Protein AF-A0ABC8K1I2-F1 (afdb_monomer)

InterPro domains:
  IPR025287 Wall-associated receptor kinase, galacturonan-binding domain [PF13947] (29-84)

pLDDT: mean 82.52, std 16.43, range [39.47, 97.69]

Structure (mmCIF, N/CA/C/O backbone):
data_AF-A0ABC8K1I2-F1
#
_entry.id   AF-A0ABC8K1I2-F1
#
loop_
_atom_site.group_PDB
_atom_site.id
_atom_site.type_symbol
_atom_site.label_atom_id
_atom_site.label_alt_id
_atom_site.label_comp_id
_atom_site.label_asym_id
_atom_site.label_entity_id
_atom_site.label_seq_id
_atom_site.pdbx_PDB_ins_code
_atom_site.Cartn_x
_atom_site.Cartn_y
_atom_site.Cartn_z
_atom_site.occupancy
_atom_site.B_iso_or_equiv
_atom_site.auth_seq_id
_atom_site.auth_comp_id
_atom_site.auth_asym_id
_atom_site.auth_atom_id
_atom_site.pdbx_PDB_model_num
ATOM 1 N N . MET A 1 1 ? -16.506 -34.664 66.131 1.00 39.66 1 MET A N 1
ATOM 2 C CA . MET A 1 1 ? -16.886 -34.895 64.715 1.00 39.66 1 MET A CA 1
ATOM 3 C C . MET A 1 1 ? -18.295 -34.338 64.545 1.00 39.66 1 MET A C 1
ATOM 5 O O . MET A 1 1 ? -19.111 -34.656 65.388 1.00 39.66 1 MET A O 1
ATOM 9 N N . MET A 1 2 ? -18.662 -33.454 63.616 1.00 39.47 2 MET A N 1
ATOM 10 C CA . MET A 1 2 ? -18.068 -32.998 62.356 1.00 39.47 2 MET A CA 1
ATOM 11 C C . MET A 1 2 ? -18.662 -31.598 62.058 1.00 39.47 2 MET A C 1
ATOM 13 O O . MET A 1 2 ? -19.880 -31.456 62.018 1.00 39.47 2 MET A O 1
ATOM 17 N N . LYS A 1 3 ? -17.830 -30.551 61.917 1.00 43.28 3 LYS A N 1
ATOM 18 C CA . LYS A 1 3 ? -18.263 -29.216 61.458 1.00 43.28 3 LYS A CA 1
ATOM 19 C C . LYS A 1 3 ? -18.390 -29.275 59.937 1.00 43.28 3 LYS A C 1
ATOM 21 O O . LYS A 1 3 ? -17.376 -29.348 59.253 1.00 43.28 3 LYS A O 1
ATOM 26 N N . VAL A 1 4 ? -19.611 -29.262 59.415 1.00 49.81 4 VAL A N 1
ATOM 27 C CA . VAL A 1 4 ? -19.850 -29.172 57.970 1.00 49.81 4 VAL A CA 1
ATOM 28 C C . VAL A 1 4 ? -19.833 -27.691 57.593 1.00 49.81 4 VAL A C 1
ATOM 30 O O . VAL A 1 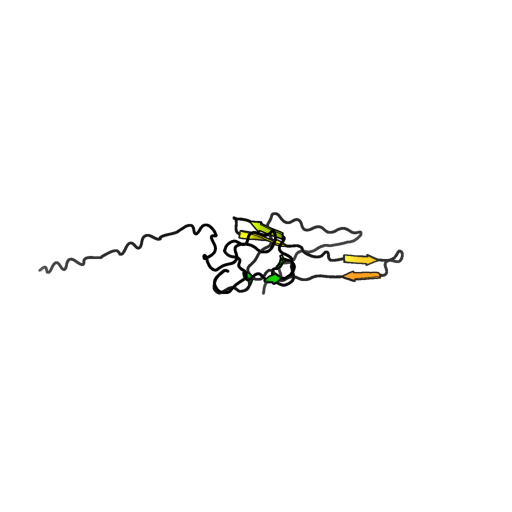4 ? -20.848 -27.004 57.655 1.00 49.81 4 VAL A O 1
ATOM 33 N N . GLN A 1 5 ? -18.649 -27.168 57.273 1.00 51.31 5 GLN A N 1
ATOM 34 C CA . GLN A 1 5 ? -18.526 -25.894 56.566 1.00 51.31 5 GLN A CA 1
ATOM 35 C C . GLN A 1 5 ? -18.926 -26.1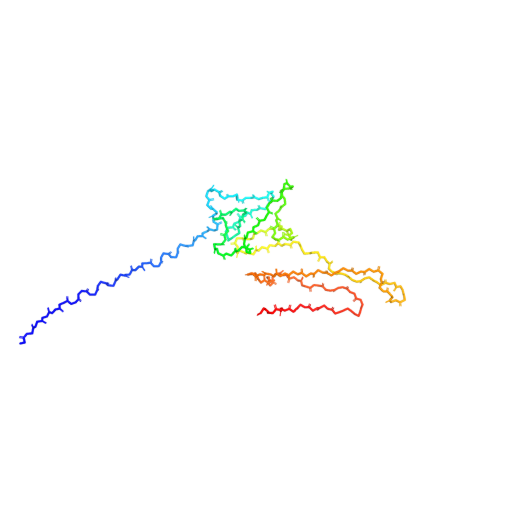36 55.110 1.00 51.31 5 GLN A C 1
ATOM 37 O O . GLN A 1 5 ? -18.158 -26.690 54.328 1.00 51.31 5 GLN A O 1
ATOM 42 N N . VAL A 1 6 ? -20.151 -25.749 54.7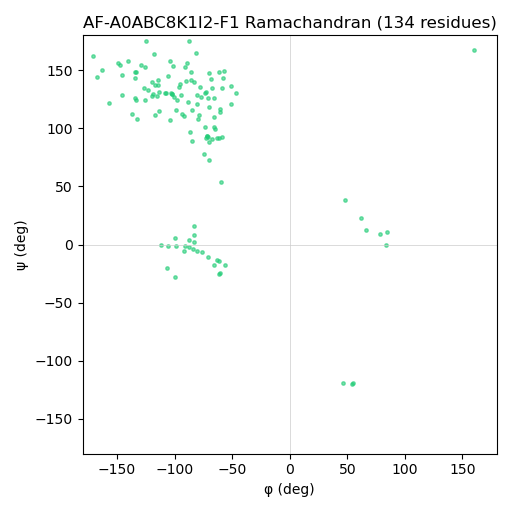58 1.00 53.12 6 VAL A N 1
ATOM 43 C CA . VAL A 1 6 ? -20.614 -25.723 53.369 1.00 53.12 6 VAL A CA 1
ATOM 44 C C . VAL A 1 6 ? -19.907 -24.556 52.679 1.00 53.12 6 VAL A C 1
ATOM 46 O O . VAL A 1 6 ? -20.327 -23.406 52.784 1.00 53.12 6 VAL A O 1
ATOM 49 N N . LEU A 1 7 ? -18.776 -24.844 52.033 1.00 46.72 7 LEU A N 1
ATOM 50 C CA . LEU A 1 7 ? -18.105 -23.908 51.136 1.00 46.72 7 LEU A CA 1
ATOM 51 C C . LEU A 1 7 ? -19.024 -23.681 49.924 1.00 46.72 7 LEU A C 1
ATOM 53 O O . LEU A 1 7 ? -19.108 -24.521 49.030 1.00 46.72 7 LEU A O 1
ATOM 57 N N . PHE A 1 8 ? -19.739 -22.556 49.896 1.00 50.88 8 PHE A N 1
ATOM 58 C CA . PHE A 1 8 ? -20.447 -22.098 48.702 1.00 50.88 8 PHE A CA 1
ATOM 59 C C . PHE A 1 8 ? -19.416 -21.606 47.678 1.00 50.88 8 PHE A C 1
ATOM 61 O O . PHE A 1 8 ? -18.989 -20.454 47.704 1.00 50.88 8 PHE A O 1
ATOM 68 N N . LEU A 1 9 ? -18.990 -22.493 46.777 1.00 50.31 9 LEU A N 1
ATOM 69 C CA . LEU A 1 9 ? -18.263 -22.110 45.569 1.00 50.31 9 LEU A CA 1
ATOM 70 C C . LEU A 1 9 ? -19.248 -21.414 44.622 1.00 50.31 9 LEU A C 1
ATOM 72 O O . LEU A 1 9 ? -19.947 -22.061 43.845 1.00 50.31 9 LEU A O 1
ATOM 76 N N . VAL A 1 10 ? -19.327 -20.086 44.700 1.00 54.22 10 VAL A N 1
ATOM 77 C CA . VAL A 1 10 ? -19.996 -19.278 43.676 1.00 54.22 10 VAL A CA 1
ATOM 78 C C . VAL A 1 10 ? -19.087 -19.281 42.451 1.00 54.22 10 VAL A C 1
ATOM 80 O O . VAL A 1 10 ? -18.165 -18.476 42.338 1.00 54.22 10 VAL A O 1
ATOM 83 N N . ALA A 1 11 ? -19.306 -20.234 41.547 1.00 55.47 11 ALA A N 1
ATOM 84 C CA . ALA A 1 11 ? -18.733 -20.181 40.213 1.00 55.47 11 ALA A CA 1
ATOM 85 C C . ALA A 1 11 ? -19.351 -18.972 39.500 1.00 55.47 11 ALA A C 1
ATOM 87 O O . ALA A 1 11 ? -20.493 -19.023 39.042 1.00 55.47 11 ALA A O 1
ATOM 88 N N . ILE A 1 12 ? -18.617 -17.858 39.463 1.00 59.25 12 ILE A N 1
ATOM 89 C CA . ILE A 1 12 ? -18.983 -16.694 38.661 1.00 59.25 12 ILE A CA 1
ATOM 90 C C . ILE A 1 12 ? -18.784 -17.105 37.202 1.00 59.25 12 ILE A C 1
ATOM 92 O O . ILE A 1 12 ? -17.705 -16.966 36.631 1.00 59.25 12 ILE A O 1
ATOM 96 N N . LEU A 1 13 ? -19.829 -17.688 36.619 1.00 51.88 13 LEU A N 1
ATOM 97 C CA . LEU A 1 13 ? -19.952 -17.842 35.181 1.00 51.88 13 LEU A CA 1
ATOM 98 C C . LEU A 1 13 ? -20.131 -16.432 34.626 1.00 51.88 13 LEU A C 1
ATOM 100 O O . LEU A 1 13 ? -21.246 -15.924 34.563 1.00 51.88 13 LEU A O 1
ATOM 104 N N . PHE A 1 14 ? -19.029 -15.771 34.282 1.00 59.59 14 PHE A N 1
ATOM 105 C CA . PHE A 1 14 ? -19.094 -14.658 33.349 1.00 59.59 14 PHE A CA 1
ATOM 106 C C . PHE A 1 14 ? -19.517 -15.274 32.012 1.00 59.59 14 PHE A C 1
ATOM 108 O O . PHE A 1 14 ? -18.739 -16.050 31.451 1.00 59.59 14 PHE A O 1
ATOM 115 N N . PRO A 1 15 ? -20.741 -15.032 31.505 1.00 50.31 15 PRO A N 1
ATOM 116 C CA . PRO A 1 15 ? -21.016 -15.368 30.125 1.00 50.31 15 PRO A CA 1
ATOM 117 C C . PRO A 1 15 ? -20.032 -14.546 29.300 1.00 50.31 15 PRO A C 1
ATOM 119 O O . PRO A 1 15 ? -20.031 -13.317 29.367 1.00 50.31 15 PRO A O 1
ATOM 122 N N . ASP A 1 16 ? -19.156 -15.240 28.583 1.00 59.56 16 ASP A N 1
ATOM 123 C CA . ASP A 1 16 ? -18.279 -14.654 27.584 1.00 59.56 16 ASP A CA 1
ATOM 124 C C . ASP A 1 16 ? -19.203 -13.984 26.559 1.00 59.56 16 ASP A C 1
ATOM 126 O O . ASP A 1 16 ? -19.750 -14.631 25.662 1.00 59.56 16 ASP A O 1
ATOM 130 N N . LEU A 1 17 ? -19.490 -12.692 26.745 1.00 52.81 17 LEU A N 1
ATOM 131 C CA . LEU A 1 17 ? -20.289 -11.926 25.806 1.00 52.81 17 LEU A CA 1
ATOM 132 C C . LEU A 1 17 ? -19.391 -11.661 24.603 1.00 52.81 17 LEU A C 1
ATOM 134 O O . LEU A 1 17 ? -18.846 -10.572 24.434 1.00 52.81 17 LEU A O 1
ATOM 138 N N . LYS A 1 18 ? -19.236 -12.676 23.751 1.00 48.59 18 LYS A N 1
ATOM 139 C CA . LYS A 1 18 ? -18.699 -12.525 22.404 1.00 48.59 18 LYS A CA 1
ATOM 140 C C . LYS A 1 18 ? -19.741 -11.778 21.582 1.00 48.59 18 LYS A C 1
ATOM 142 O O . LYS A 1 18 ? -20.446 -12.356 20.760 1.00 48.59 18 LYS A O 1
ATOM 147 N N . GLN A 1 19 ? -19.889 -10.482 21.847 1.00 48.72 19 GLN A N 1
ATOM 148 C CA . GLN A 1 19 ? -20.540 -9.599 20.900 1.00 48.72 19 GLN A CA 1
ATOM 149 C C . GLN A 1 19 ? -19.706 -9.655 19.622 1.00 48.72 19 GLN A C 1
ATOM 151 O O . GLN A 1 19 ? -18.555 -9.223 19.597 1.00 48.72 19 GLN A O 1
ATOM 156 N N . LEU A 1 20 ? -20.296 -10.200 18.558 1.00 46.72 20 LEU A N 1
ATOM 157 C CA . LEU A 1 20 ? -19.887 -9.870 17.203 1.00 46.72 20 LEU A CA 1
ATOM 158 C C . LEU A 1 20 ? -20.146 -8.375 17.048 1.00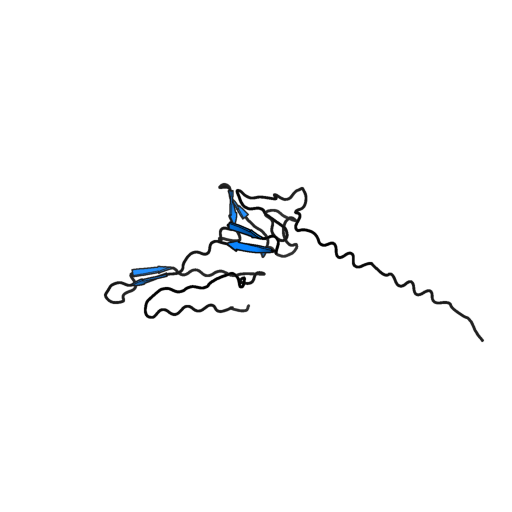 46.72 20 LEU A C 1
ATOM 160 O O . LEU A 1 20 ? -21.257 -7.955 16.722 1.00 46.72 20 LEU A O 1
ATOM 164 N N . VAL A 1 21 ? -19.130 -7.566 17.341 1.00 56.22 21 VAL A N 1
ATOM 165 C CA . VAL A 1 21 ? -19.101 -6.177 16.908 1.00 56.22 21 VAL A CA 1
ATOM 166 C C . VAL A 1 21 ? -19.067 -6.256 15.386 1.00 56.22 21 VAL A C 1
ATOM 168 O O . VAL A 1 21 ? -18.006 -6.399 14.785 1.00 56.22 21 VAL A O 1
ATOM 171 N N . LYS A 1 22 ? -20.246 -6.228 14.745 1.00 53.50 22 LYS A N 1
ATOM 172 C CA . LYS A 1 22 ? -20.341 -5.783 13.349 1.00 53.50 22 LYS A CA 1
ATOM 173 C C . LYS A 1 22 ? -19.521 -4.504 13.284 1.00 53.50 22 LYS A C 1
ATOM 175 O O . LYS A 1 22 ? -19.711 -3.696 14.189 1.00 53.50 22 LYS A O 1
ATOM 180 N N . GLY A 1 23 ? -18.612 -4.375 12.311 1.00 56.88 23 GLY A N 1
ATOM 181 C CA . GLY A 1 23 ? -17.577 -3.332 12.189 1.00 56.88 23 GLY A CA 1
ATOM 182 C C . GLY A 1 23 ? -18.108 -1.896 12.109 1.00 56.88 23 GLY A C 1
ATOM 183 O O . GLY A 1 23 ? -17.818 -1.149 11.183 1.00 56.88 23 GLY A O 1
ATOM 184 N N . GLN A 1 24 ? -18.921 -1.511 13.081 1.00 59.19 24 GLN A N 1
ATOM 185 C CA . GLN A 1 24 ? -19.656 -0.282 13.175 1.00 59.19 24 GLN A CA 1
ATOM 186 C C . GLN A 1 24 ? -18.796 0.674 13.973 1.00 59.19 24 GLN A C 1
ATOM 188 O O . GLN A 1 24 ? -18.527 0.486 15.160 1.00 59.19 24 GLN A O 1
ATOM 193 N N . LEU A 1 25 ? -18.331 1.691 13.268 1.00 63.03 25 LEU A N 1
ATOM 194 C CA . LEU A 1 25 ? -17.559 2.758 13.858 1.00 63.03 25 LEU A CA 1
ATOM 195 C C . LEU A 1 25 ? -18.390 3.487 14.923 1.00 63.03 25 LEU A C 1
ATOM 197 O O . LEU A 1 25 ? -19.616 3.593 14.824 1.00 63.03 25 LEU A O 1
ATOM 201 N N . TRP A 1 26 ? -17.717 4.005 15.952 1.00 68.69 26 TRP A N 1
ATOM 202 C CA . TRP A 1 26 ? -18.369 4.851 16.950 1.00 68.69 26 TRP A CA 1
ATOM 203 C C . TRP A 1 26 ? -19.036 6.063 16.275 1.00 68.69 26 TRP A C 1
ATOM 205 O O . TRP A 1 26 ? -18.495 6.573 15.297 1.00 68.69 26 TRP A O 1
ATOM 215 N N . PRO A 1 27 ? -20.149 6.608 16.808 1.00 70.75 27 PRO A N 1
ATOM 216 C CA . PRO A 1 27 ? -20.893 7.708 16.172 1.00 70.75 27 PRO A CA 1
ATOM 217 C C . PRO A 1 27 ? -20.075 8.975 15.866 1.00 70.75 27 PRO A C 1
ATOM 219 O O . PRO A 1 27 ? -20.516 9.822 15.097 1.00 70.75 27 PRO A O 1
ATOM 222 N N . LYS A 1 28 ? -18.900 9.130 16.492 1.00 80.44 28 LYS A N 1
ATOM 223 C CA . LYS A 1 28 ? -17.969 10.252 16.290 1.00 80.44 28 LYS A CA 1
ATOM 224 C C . LYS A 1 28 ? -16.907 9.997 15.213 1.00 80.44 28 LYS A C 1
ATOM 226 O O . LYS A 1 28 ? -16.116 10.889 14.926 1.00 80.44 28 LYS A O 1
ATOM 231 N N . CYS A 1 29 ? -16.854 8.795 14.659 1.00 89.06 29 CYS A N 1
ATOM 232 C CA . CYS A 1 29 ? -15.897 8.400 13.640 1.00 89.06 29 CYS A CA 1
ATOM 233 C C . CYS A 1 29 ? -16.455 8.693 12.252 1.00 89.06 29 CYS A C 1
ATOM 235 O O . CYS A 1 29 ? -17.634 8.450 11.999 1.00 89.06 29 CYS A O 1
ATOM 237 N N . SER A 1 30 ? -15.607 9.170 11.339 1.00 89.44 30 SER A N 1
ATOM 238 C CA . SER A 1 30 ? -16.024 9.341 9.947 1.00 89.44 30 SER A CA 1
ATOM 239 C C . SER A 1 30 ? -16.209 7.968 9.294 1.00 89.44 30 SER A C 1
ATOM 241 O O . SER A 1 30 ? -15.232 7.225 9.191 1.00 89.44 30 SER A O 1
ATOM 243 N N . PRO A 1 31 ? -17.419 7.615 8.824 1.00 91.50 31 PRO A N 1
ATOM 244 C CA . PRO A 1 31 ? -17.666 6.313 8.213 1.00 91.50 31 PRO A CA 1
ATOM 245 C C . PRO A 1 31 ? -17.211 6.242 6.753 1.00 91.50 31 PRO A C 1
ATOM 247 O O . PRO A 1 31 ? -17.315 5.191 6.124 1.00 91.50 31 PRO A O 1
ATOM 250 N N . ARG A 1 32 ? -16.764 7.363 6.174 1.00 93.62 32 ARG A N 1
ATOM 251 C CA . ARG A 1 32 ? -16.378 7.469 4.765 1.00 93.62 32 ARG A CA 1
ATOM 252 C C . ARG A 1 32 ? -15.252 8.474 4.550 1.00 93.62 32 ARG A C 1
ATOM 254 O O . ARG A 1 32 ? -15.118 9.442 5.298 1.00 93.62 32 ARG A O 1
ATOM 261 N N . CYS A 1 33 ? -14.503 8.261 3.474 1.00 96.19 33 CYS A N 1
ATOM 262 C CA . CYS A 1 33 ? -13.613 9.237 2.851 1.00 96.19 33 CYS A CA 1
ATOM 263 C C . CYS A 1 33 ? -13.806 9.145 1.334 1.00 96.19 33 CYS A C 1
ATOM 265 O O . CYS A 1 33 ? -13.518 8.107 0.735 1.00 96.19 33 CYS A O 1
ATOM 267 N N . GLY A 1 34 ? -14.374 10.192 0.729 1.00 95.19 34 GLY A N 1
ATOM 268 C CA . GLY A 1 34 ? -14.797 10.151 -0.671 1.00 95.19 34 GLY A CA 1
ATOM 269 C C . GLY A 1 34 ? -15.739 8.979 -0.953 1.00 95.19 34 GLY A C 1
ATOM 270 O O . GLY A 1 34 ? -16.805 8.867 -0.346 1.00 95.19 34 GLY A O 1
ATOM 271 N N . ASN A 1 35 ? -15.318 8.094 -1.858 1.00 95.00 35 ASN A N 1
ATOM 272 C CA . ASN A 1 35 ? -16.091 6.922 -2.279 1.00 95.00 35 ASN A CA 1
ATOM 273 C C . ASN A 1 35 ? -15.809 5.657 -1.450 1.00 95.00 35 ASN A C 1
ATOM 275 O O . ASN A 1 35 ? -16.418 4.619 -1.705 1.00 95.00 35 ASN A O 1
ATOM 279 N N . VAL A 1 36 ? -14.901 5.718 -0.472 1.00 96.25 36 VAL A N 1
ATOM 280 C CA . VAL A 1 36 ? -14.505 4.554 0.327 1.00 96.25 36 VAL A CA 1
ATOM 281 C C . VAL A 1 36 ? -15.264 4.546 1.652 1.00 96.25 36 VAL A C 1
ATOM 283 O O . VAL A 1 36 ? -15.203 5.510 2.419 1.00 96.25 36 VAL A O 1
ATOM 286 N N . ASN A 1 37 ? -15.970 3.444 1.925 1.00 94.88 37 ASN A N 1
ATOM 287 C CA . ASN A 1 37 ? -16.504 3.144 3.254 1.00 94.88 37 ASN A CA 1
ATOM 288 C C . ASN A 1 37 ? -15.356 2.743 4.178 1.00 94.88 37 ASN A C 1
ATOM 290 O O . ASN A 1 37 ? -14.543 1.894 3.820 1.00 94.88 37 ASN A O 1
ATOM 294 N N . ILE A 1 38 ? -15.316 3.345 5.360 1.00 94.62 38 ILE A N 1
ATOM 295 C CA . ILE A 1 38 ? -14.363 3.025 6.414 1.00 94.62 38 ILE A CA 1
ATOM 296 C C . ILE A 1 38 ? -15.105 2.187 7.446 1.00 94.62 38 ILE A C 1
ATOM 298 O O . ILE A 1 38 ? -16.195 2.554 7.882 1.00 94.62 38 ILE A O 1
ATOM 302 N N . GLU A 1 39 ? -14.516 1.062 7.827 1.00 91.56 39 GLU A N 1
ATOM 303 C CA . GLU A 1 39 ? -15.080 0.129 8.797 1.00 91.56 39 GLU A CA 1
ATOM 304 C C . GLU A 1 39 ? -14.001 -0.281 9.794 1.00 91.56 39 GLU A C 1
ATOM 306 O O . GLU A 1 39 ? -12.819 -0.371 9.446 1.00 91.56 39 GLU A O 1
ATOM 311 N N . TYR A 1 40 ? -14.411 -0.554 11.035 1.00 89.62 40 TYR A N 1
ATOM 312 C CA . TYR A 1 40 ? -13.506 -1.096 12.045 1.00 89.62 40 TYR A CA 1
ATOM 313 C C . TYR A 1 40 ? -12.921 -2.428 11.536 1.00 89.62 40 TYR A C 1
ATOM 315 O O . TYR A 1 40 ? -13.687 -3.252 11.033 1.00 89.62 40 TYR A O 1
ATOM 323 N N . PRO A 1 41 ? -11.607 -2.686 11.661 1.00 92.62 41 PRO A N 1
ATOM 324 C CA . PRO A 1 41 ? -10.642 -2.042 12.561 1.00 92.62 41 PRO A CA 1
ATOM 325 C C . PRO A 1 41 ? -9.954 -0.774 12.038 1.00 92.62 41 PRO A C 1
ATOM 327 O O . PRO A 1 41 ? -9.098 -0.239 12.736 1.00 92.62 41 PRO A O 1
ATOM 330 N N . PHE A 1 42 ? -10.301 -0.274 10.854 1.00 94.88 42 PHE A N 1
ATOM 331 C CA . PHE A 1 42 ? -9.676 0.910 10.264 1.00 94.88 42 PHE A CA 1
ATOM 332 C C . PHE A 1 42 ? -10.411 2.202 10.632 1.00 94.88 42 PHE A C 1
ATOM 334 O O . PHE A 1 42 ? -11.622 2.207 10.840 1.00 94.88 42 PHE A O 1
ATOM 341 N N . GLY A 1 43 ? -9.693 3.325 10.649 1.00 94.88 43 GLY A N 1
ATOM 342 C CA . GLY A 1 43 ? -10.276 4.625 10.988 1.00 94.88 43 GLY A CA 1
ATOM 343 C C . GLY A 1 43 ? -9.334 5.791 10.730 1.00 94.88 43 GLY A C 1
ATOM 344 O O . GLY A 1 43 ? -8.134 5.595 10.620 1.00 94.88 43 GLY A O 1
ATOM 345 N N . THR A 1 44 ? -9.870 7.011 10.649 1.00 94.62 44 THR A N 1
ATOM 346 C CA . THR A 1 44 ? -9.098 8.231 10.318 1.00 94.62 44 THR A CA 1
ATOM 347 C C . THR A 1 44 ? -8.838 9.156 11.505 1.00 94.62 44 THR A C 1
ATOM 349 O O . THR A 1 44 ? -8.261 10.231 11.354 1.00 94.62 44 THR A O 1
ATOM 352 N N . SER A 1 45 ? -9.337 8.802 12.685 1.00 90.88 45 SER A N 1
ATOM 353 C CA . SER A 1 45 ? -9.266 9.636 13.883 1.00 90.88 45 SER A CA 1
ATOM 354 C C . SER A 1 45 ? -8.982 8.796 15.117 1.00 90.88 45 SER A C 1
ATOM 356 O O . SER A 1 45 ? -9.255 7.595 15.152 1.00 90.88 45 SER A O 1
ATOM 358 N N . THR A 1 46 ? -8.451 9.439 16.155 1.00 86.75 46 THR A N 1
ATOM 359 C CA . THR A 1 46 ? -8.189 8.807 17.450 1.00 86.75 46 THR A CA 1
ATOM 360 C C . THR A 1 46 ? -9.431 8.074 17.962 1.00 86.75 46 THR A C 1
ATOM 362 O O . THR A 1 46 ? -10.537 8.610 17.898 1.00 86.75 46 THR A O 1
ATOM 365 N N . ASN A 1 47 ? -9.237 6.860 18.484 1.00 88.75 47 ASN A N 1
ATOM 366 C CA . ASN A 1 47 ? -10.289 5.955 18.972 1.00 88.75 47 ASN A CA 1
ATOM 367 C C . ASN A 1 47 ? -11.256 5.417 17.898 1.00 88.75 47 ASN A C 1
ATOM 369 O O . ASN A 1 47 ? -12.287 4.850 18.251 1.00 88.75 47 ASN A O 1
ATOM 373 N N . CYS A 1 48 ? -10.944 5.579 16.609 1.00 92.38 48 CYS A N 1
ATOM 374 C CA . CYS A 1 48 ? -11.759 5.060 15.503 1.00 92.38 48 CYS A CA 1
ATOM 375 C C . CYS A 1 48 ? -11.091 3.937 14.710 1.00 92.38 48 CYS A C 1
ATOM 377 O O . CYS A 1 48 ? -11.692 3.425 13.774 1.00 92.38 48 CYS A O 1
ATOM 379 N N . TYR A 1 49 ? -9.875 3.556 15.080 1.00 93.69 49 TYR A N 1
ATOM 380 C CA . TYR A 1 49 ? -9.146 2.417 14.534 1.00 93.69 49 TYR A CA 1
ATOM 381 C C . TYR A 1 49 ? -8.715 1.482 15.670 1.00 93.69 49 TYR A C 1
ATOM 383 O O . TYR A 1 49 ? -8.927 1.797 16.845 1.00 93.69 49 TYR A O 1
ATOM 391 N N . TYR A 1 50 ? -8.130 0.335 15.324 1.00 93.12 50 TYR A N 1
ATOM 392 C CA . TYR A 1 50 ? -7.691 -0.671 16.286 1.00 93.12 50 TYR A CA 1
ATOM 393 C C . TYR A 1 50 ? -6.818 -0.057 17.398 1.00 93.12 50 TYR A C 1
ATOM 395 O O . TYR A 1 50 ? -5.777 0.546 17.118 1.00 93.12 50 TYR A O 1
ATOM 403 N N . PRO A 1 51 ? -7.223 -0.178 18.672 1.00 91.75 51 PRO A N 1
ATOM 404 C CA . PRO A 1 51 ? -6.518 0.470 19.764 1.00 91.75 51 PRO A CA 1
ATOM 405 C C . PRO A 1 51 ? -5.131 -0.147 19.962 1.00 91.75 51 PRO A C 1
ATOM 407 O O . PRO A 1 51 ? -4.977 -1.364 20.014 1.00 91.75 51 PRO A O 1
ATOM 410 N N . GLY A 1 52 ? -4.121 0.710 20.121 1.00 91.88 52 GLY A N 1
ATOM 411 C CA . GLY A 1 52 ? -2.740 0.283 20.360 1.00 91.88 52 GLY A CA 1
ATOM 412 C C . GLY A 1 52 ? -1.943 -0.073 19.104 1.00 91.88 52 GLY A C 1
ATOM 413 O O . GLY A 1 52 ? -0.762 -0.378 19.235 1.00 91.88 52 GLY A O 1
ATOM 414 N N . ASP A 1 53 ? -2.534 0.017 17.907 1.00 93.62 53 ASP A N 1
ATOM 415 C CA . ASP A 1 53 ? -1.825 -0.222 16.648 1.00 93.62 53 ASP A CA 1
ATOM 416 C C . ASP A 1 53 ? -2.111 0.883 15.624 1.00 93.62 53 ASP A C 1
ATOM 418 O O . ASP A 1 53 ? -3.196 0.987 15.047 1.00 93.62 53 ASP A O 1
ATOM 422 N N . SER A 1 54 ? -1.105 1.722 15.381 1.00 92.94 54 SER A N 1
ATOM 423 C CA . SER A 1 54 ? -1.201 2.828 14.429 1.00 92.94 54 SER A CA 1
ATOM 424 C C . SER A 1 54 ? -1.235 2.373 12.970 1.00 92.94 54 SER A C 1
ATOM 426 O O . SER A 1 54 ? -1.562 3.185 12.107 1.00 92.94 54 SER A O 1
ATOM 428 N N . SER A 1 55 ? -0.968 1.096 12.679 1.00 93.88 55 SER A N 1
ATOM 429 C CA . SER A 1 55 ? -1.071 0.533 11.326 1.00 93.88 55 SER A CA 1
ATOM 430 C C . SER A 1 55 ? -2.499 0.611 10.779 1.00 93.88 55 SER A C 1
ATOM 432 O O . SER A 1 55 ? -2.692 0.680 9.571 1.00 93.88 55 SER A O 1
ATOM 434 N N . PHE A 1 56 ? -3.505 0.652 11.656 1.00 94.94 56 PHE A N 1
ATOM 435 C CA . PHE A 1 56 ? -4.917 0.760 11.282 1.00 94.94 56 PHE A CA 1
ATOM 436 C C . PHE A 1 56 ? -5.405 2.208 11.108 1.00 94.94 56 PHE A C 1
ATOM 438 O O . PHE A 1 56 ? -6.566 2.433 10.748 1.00 94.94 56 PHE A O 1
ATOM 445 N N . ASN A 1 57 ? -4.537 3.192 11.356 1.00 95.38 57 ASN A N 1
ATOM 446 C CA . ASN A 1 57 ? -4.852 4.599 11.160 1.00 95.38 57 ASN A CA 1
ATOM 447 C C . ASN A 1 57 ? -4.717 4.983 9.679 1.00 95.38 57 ASN A C 1
ATOM 449 O O . ASN A 1 57 ? -3.642 4.889 9.086 1.00 95.38 57 ASN A O 1
ATOM 453 N N . LEU A 1 58 ? -5.812 5.458 9.098 1.00 96.31 58 LEU A N 1
ATOM 454 C CA . LEU A 1 58 ? -5.896 5.911 7.718 1.00 96.31 58 LEU A CA 1
ATOM 455 C C . LEU A 1 58 ? -5.847 7.435 7.637 1.00 96.31 58 LEU A C 1
ATOM 457 O O . LEU A 1 58 ? -6.277 8.151 8.537 1.00 96.31 58 LEU A O 1
ATOM 461 N N . ASN A 1 59 ? -5.385 7.948 6.505 1.00 96.12 59 ASN A N 1
ATOM 462 C CA . ASN A 1 59 ? -5.339 9.375 6.233 1.00 96.12 59 ASN A CA 1
ATOM 463 C C . ASN A 1 59 ? -6.301 9.731 5.094 1.00 96.12 59 ASN A C 1
ATOM 465 O O . ASN A 1 59 ? -6.098 9.309 3.957 1.00 96.12 59 ASN A O 1
ATOM 469 N N . CYS A 1 60 ? -7.338 10.513 5.393 1.00 96.62 60 CYS A N 1
ATOM 470 C CA . CYS A 1 60 ? -8.227 11.077 4.380 1.00 96.62 60 CYS A CA 1
ATOM 471 C C . CYS A 1 60 ? -7.706 12.458 3.967 1.00 96.62 60 CYS A C 1
ATOM 473 O O . CYS A 1 60 ? -7.738 13.399 4.763 1.00 96.62 60 CYS A O 1
ATOM 475 N N . LYS A 1 61 ? -7.201 12.582 2.736 1.00 95.56 61 LYS A N 1
ATOM 476 C CA . LYS A 1 61 ? -6.668 13.849 2.215 1.00 95.56 61 LYS A CA 1
ATOM 477 C C . LYS A 1 61 ? -7.792 14.761 1.708 1.00 95.56 61 LYS A C 1
ATOM 479 O O . LYS A 1 61 ? 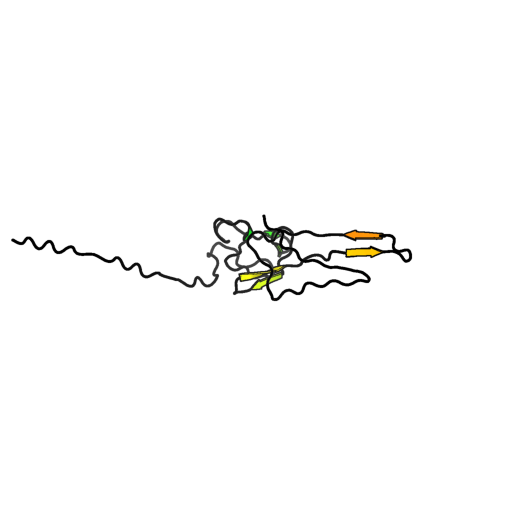-8.921 14.331 1.489 1.00 95.56 61 LYS A O 1
ATOM 484 N N . GLN A 1 62 ? -7.472 16.044 1.516 1.00 92.56 62 GLN A N 1
ATOM 485 C CA . GLN A 1 62 ? -8.430 17.090 1.114 1.00 92.56 62 GLN A CA 1
ATOM 486 C C . GLN A 1 62 ? -9.109 16.830 -0.239 1.00 92.56 62 GLN A C 1
ATOM 488 O O . GLN A 1 62 ? -10.209 17.313 -0.482 1.00 92.56 62 GLN A O 1
ATOM 493 N N . ASP A 1 63 ? -8.471 16.053 -1.110 1.00 94.62 63 ASP A N 1
ATOM 494 C CA . ASP A 1 63 ? -9.012 15.618 -2.397 1.00 94.62 63 ASP A CA 1
ATOM 495 C C . ASP A 1 63 ? -9.920 14.378 -2.288 1.00 94.62 63 ASP A C 1
ATOM 497 O O . ASP A 1 63 ? -10.227 13.743 -3.295 1.00 94.62 63 ASP A O 1
ATOM 501 N N . ASN A 1 64 ? -10.372 14.045 -1.073 1.00 94.69 64 ASN A N 1
ATOM 502 C CA . ASN A 1 64 ? -11.248 12.917 -0.754 1.00 94.69 64 ASN A CA 1
ATOM 503 C C . ASN A 1 64 ? -10.660 11.537 -1.080 1.00 94.69 64 ASN A C 1
ATOM 505 O O . ASN A 1 64 ? -11.406 10.568 -1.235 1.00 94.69 64 ASN A O 1
ATOM 509 N N . ARG A 1 65 ? -9.331 11.432 -1.164 1.00 97.12 65 ARG A N 1
ATOM 510 C CA . ARG A 1 65 ? -8.634 10.153 -1.314 1.00 97.12 65 ARG A CA 1
ATOM 511 C C . ARG A 1 65 ? -8.162 9.630 0.036 1.00 97.12 65 ARG A C 1
ATOM 513 O O . ARG A 1 65 ? -7.624 10.375 0.860 1.00 97.12 65 ARG A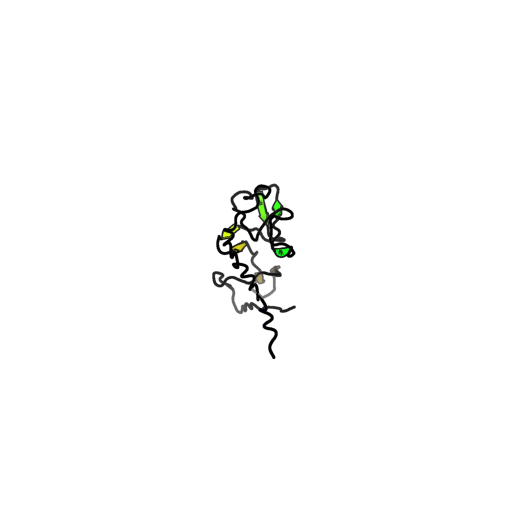 O 1
ATOM 520 N N . LEU A 1 66 ? -8.376 8.336 0.249 1.00 97.69 66 LEU A N 1
ATOM 521 C CA . LEU A 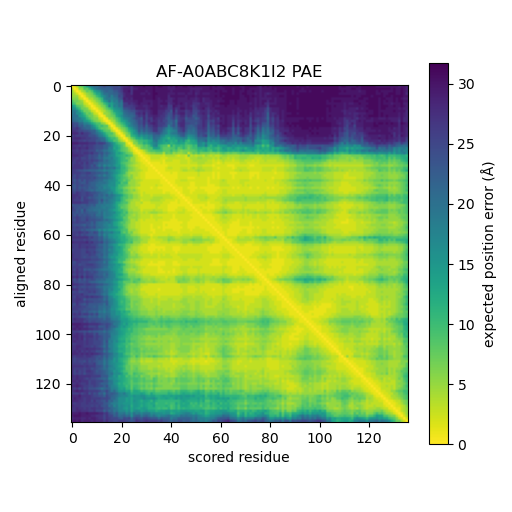1 66 ? -8.012 7.627 1.470 1.00 97.69 66 LEU A CA 1
ATOM 522 C C . LEU A 1 66 ? -6.646 6.966 1.293 1.00 97.69 66 LEU A C 1
ATOM 524 O O . LEU A 1 66 ? -6.376 6.386 0.247 1.00 97.69 66 LEU A O 1
ATOM 528 N N . PHE A 1 67 ? -5.794 7.034 2.309 1.00 96.44 67 PHE A N 1
ATOM 529 C CA . PHE A 1 67 ? -4.445 6.478 2.267 1.00 96.44 67 PHE A CA 1
ATOM 530 C C . PHE A 1 67 ? -4.124 5.669 3.519 1.00 96.44 67 PHE A C 1
ATOM 532 O O . PHE A 1 67 ? -4.564 6.009 4.618 1.00 96.44 67 PHE A O 1
ATOM 539 N N . ILE A 1 68 ? -3.294 4.644 3.348 1.00 94.12 68 ILE A N 1
ATOM 540 C CA . ILE A 1 68 ? -2.576 3.955 4.418 1.00 94.12 68 ILE A CA 1
ATOM 541 C C . ILE A 1 68 ? -1.078 4.156 4.180 1.00 94.12 68 ILE A C 1
ATOM 543 O O . ILE A 1 68 ? -0.525 3.713 3.171 1.00 94.12 68 ILE A O 1
ATOM 547 N N . GLY A 1 69 ? -0.431 4.926 5.058 1.00 90.88 69 GLY A N 1
ATOM 548 C CA . GLY A 1 69 ? 0.878 5.506 4.745 1.00 90.88 69 GLY A CA 1
ATOM 549 C C . GLY A 1 69 ? 0.816 6.321 3.445 1.00 90.88 69 GLY A C 1
ATOM 550 O O . GLY A 1 69 ? 0.027 7.262 3.339 1.00 90.88 69 GLY A O 1
ATOM 551 N N . ASP A 1 70 ? 1.608 5.918 2.450 1.00 91.19 70 ASP A N 1
ATOM 552 C CA . ASP A 1 70 ? 1.666 6.550 1.123 1.00 91.19 70 ASP A CA 1
ATOM 553 C C . ASP A 1 70 ? 0.834 5.831 0.046 1.00 91.19 70 ASP A C 1
ATOM 555 O O . ASP A 1 70 ? 0.789 6.278 -1.101 1.00 91.19 70 ASP A O 1
ATOM 559 N N . LEU A 1 71 ? 0.171 4.723 0.391 1.00 94.06 71 LEU A N 1
ATOM 560 C CA . LEU A 1 71 ? -0.599 3.918 -0.556 1.00 94.06 71 LEU A CA 1
ATOM 561 C C . LEU A 1 71 ? -2.067 4.333 -0.547 1.00 94.06 71 LEU A C 1
ATOM 563 O O . LEU A 1 71 ? -2.698 4.402 0.508 1.00 94.06 71 LEU A O 1
ATOM 567 N N . GLU A 1 72 ? -2.613 4.603 -1.731 1.00 96.25 72 GLU A N 1
ATOM 568 C CA . GLU A 1 72 ? -4.025 4.946 -1.894 1.00 96.25 72 GLU A CA 1
ATOM 569 C C . GLU A 1 72 ? -4.894 3.710 -1.641 1.00 96.25 72 GLU A C 1
ATOM 571 O O . GLU A 1 72 ? -4.689 2.661 -2.251 1.00 96.25 72 GLU A O 1
ATOM 576 N N . VAL A 1 73 ? -5.861 3.837 -0.737 1.00 97.00 73 VAL A N 1
ATOM 577 C CA . VAL A 1 73 ? -6.842 2.809 -0.390 1.00 97.00 73 VAL A CA 1
ATOM 578 C C . VAL A 1 73 ? -8.032 2.950 -1.327 1.00 97.00 73 VAL A C 1
ATOM 580 O O . VAL A 1 73 ? -8.681 3.992 -1.360 1.00 97.00 73 VAL A O 1
ATOM 583 N N . VAL A 1 74 ? -8.350 1.882 -2.055 1.00 96.31 74 VAL A N 1
ATOM 584 C CA . VAL A 1 74 ? -9.454 1.876 -3.031 1.00 96.31 74 VAL A CA 1
ATOM 585 C C . VAL A 1 74 ? -10.723 1.243 -2.483 1.00 96.31 74 VAL A C 1
ATOM 587 O O . VAL A 1 74 ? -11.821 1.596 -2.905 1.00 96.31 74 VAL A O 1
ATOM 590 N N . SER A 1 75 ? -10.596 0.311 -1.538 1.00 95.81 75 SER A N 1
ATOM 591 C CA . SER A 1 75 ? -11.745 -0.313 -0.886 1.00 95.81 75 SER A CA 1
ATOM 592 C C . SER A 1 75 ? -11.343 -1.010 0.404 1.00 95.81 75 SER A C 1
ATOM 594 O O . SER A 1 75 ? -10.245 -1.560 0.500 1.00 95.81 75 SER A O 1
ATOM 596 N N . ILE A 1 76 ? -12.280 -1.068 1.344 1.00 95.31 76 ILE A N 1
ATOM 597 C CA . ILE A 1 76 ? -12.202 -1.887 2.551 1.00 95.31 76 ILE A CA 1
ATOM 598 C C . ILE A 1 76 ? -13.372 -2.866 2.490 1.00 95.31 76 ILE A C 1
ATOM 600 O O . ILE A 1 76 ? -14.504 -2.474 2.200 1.00 95.31 76 ILE A O 1
ATOM 604 N N . SER A 1 77 ? -13.084 -4.148 2.685 1.00 91.56 77 SER A N 1
ATOM 605 C CA . SER A 1 77 ? -14.098 -5.199 2.724 1.00 91.56 77 SER A CA 1
ATOM 606 C C . SER A 1 77 ? -14.624 -5.405 4.143 1.00 91.56 77 SER A C 1
ATOM 608 O O . SER A 1 77 ? -13.911 -5.189 5.123 1.00 91.56 77 SER A O 1
ATOM 610 N N . HIS A 1 78 ? -15.838 -5.945 4.246 1.00 87.56 78 HIS A N 1
ATOM 611 C CA . HIS A 1 78 ? -16.445 -6.280 5.536 1.00 87.56 78 HIS A CA 1
ATOM 612 C C . HIS A 1 78 ? -15.701 -7.399 6.290 1.00 87.56 78 HIS A C 1
ATOM 614 O O . HIS A 1 78 ? -15.877 -7.566 7.493 1.00 87.56 78 HIS A O 1
ATOM 620 N N . SER A 1 79 ? -14.863 -8.176 5.591 1.00 86.00 79 SER A N 1
ATOM 621 C CA . SER A 1 79 ? -13.989 -9.196 6.182 1.00 86.00 79 SER A CA 1
ATOM 622 C C . SER A 1 79 ? -12.677 -8.628 6.736 1.00 86.00 79 SER A C 1
ATOM 624 O O . SER A 1 79 ? -11.843 -9.398 7.200 1.00 86.00 79 SER A O 1
ATOM 626 N N . GLY A 1 80 ? -12.471 -7.306 6.686 1.00 85.88 80 GLY A N 1
ATOM 627 C CA . GLY A 1 80 ? -11.263 -6.653 7.195 1.00 85.88 80 GLY A CA 1
ATOM 628 C C . GLY A 1 80 ? -10.082 -6.636 6.217 1.00 85.88 80 GLY A C 1
ATOM 629 O O . GLY A 1 80 ? -8.979 -6.270 6.609 1.00 85.88 80 GLY A O 1
ATOM 630 N N . GLU A 1 81 ? -10.289 -6.998 4.946 1.00 92.75 81 GLU A N 1
ATOM 631 C CA . GLU A 1 81 ? -9.275 -6.835 3.891 1.00 92.75 81 GLU A CA 1
ATOM 632 C C . GLU A 1 81 ? -9.279 -5.389 3.382 1.00 92.75 81 GLU A C 1
ATOM 634 O O . GLU A 1 81 ? -10.330 -4.872 2.983 1.00 92.75 81 GLU A O 1
ATOM 639 N N . ILE A 1 82 ? -8.102 -4.762 3.355 1.00 93.94 82 ILE A N 1
ATOM 640 C CA . ILE A 1 82 ? -7.867 -3.450 2.752 1.00 93.94 82 ILE A CA 1
ATOM 641 C C . ILE A 1 82 ? -7.190 -3.620 1.391 1.00 93.94 82 ILE A C 1
ATOM 643 O O . ILE A 1 82 ? -6.189 -4.324 1.263 1.00 93.94 82 ILE A O 1
ATOM 647 N N . ARG A 1 83 ? -7.732 -2.970 0.358 1.00 95.12 83 ARG A N 1
ATOM 648 C CA . ARG A 1 83 ? -7.160 -2.982 -0.995 1.00 95.12 83 ARG A CA 1
ATOM 649 C C . ARG A 1 83 ? -6.538 -1.633 -1.297 1.00 95.12 83 ARG A C 1
ATOM 651 O O . ARG A 1 83 ? -7.178 -0.595 -1.124 1.00 95.12 83 ARG A O 1
ATOM 658 N N . VAL A 1 84 ? -5.300 -1.671 -1.776 1.00 94.69 84 VAL A N 1
ATOM 659 C CA . VAL A 1 84 ? -4.480 -0.486 -2.033 1.00 94.69 84 VAL A CA 1
ATOM 660 C C . VAL A 1 84 ? -3.896 -0.499 -3.440 1.00 94.69 84 VAL A C 1
ATOM 662 O O . VAL A 1 84 ? -3.688 -1.561 -4.026 1.00 94.69 84 VAL A O 1
ATOM 665 N N . LEU A 1 85 ? -3.603 0.685 -3.972 1.00 93.50 85 LEU A N 1
ATOM 666 C CA . LEU A 1 85 ? -2.845 0.839 -5.209 1.00 93.50 85 LEU A CA 1
ATOM 667 C C . LEU A 1 85 ? -1.353 0.809 -4.906 1.00 93.50 85 LEU A C 1
ATOM 669 O O . LEU A 1 85 ? -0.821 1.703 -4.251 1.00 93.50 85 LEU A O 1
ATOM 673 N N . VAL A 1 86 ? -0.681 -0.214 -5.427 1.00 91.12 86 VAL A N 1
ATOM 674 C CA . VAL A 1 86 ? 0.771 -0.366 -5.331 1.00 91.12 86 VAL A CA 1
ATOM 675 C C . VAL A 1 86 ? 1.401 0.080 -6.654 1.00 91.12 86 VAL A C 1
ATOM 677 O O . VAL A 1 86 ? 0.997 -0.409 -7.711 1.00 91.12 86 VAL A O 1
ATOM 680 N N . PRO A 1 87 ? 2.377 1.003 -6.647 1.00 91.25 87 PRO A N 1
ATOM 681 C CA . PRO A 1 87 ? 3.045 1.429 -7.868 1.00 91.25 87 PRO A CA 1
ATOM 682 C C . PRO A 1 87 ? 3.943 0.321 -8.442 1.00 91.25 87 PRO A C 1
ATOM 684 O O . PRO A 1 87 ? 4.558 -0.461 -7.716 1.00 91.25 87 PRO A O 1
ATOM 687 N N . ILE A 1 88 ? 4.049 0.286 -9.771 1.00 90.44 88 ILE A N 1
ATOM 688 C CA . ILE A 1 88 ? 4.805 -0.733 -10.507 1.00 90.44 88 ILE A CA 1
ATOM 689 C C . ILE A 1 88 ? 6.305 -0.435 -10.428 1.00 90.44 88 ILE A C 1
ATOM 691 O O . ILE A 1 88 ? 6.745 0.663 -10.777 1.00 90.44 88 ILE A O 1
ATOM 695 N N . SER A 1 89 ? 7.093 -1.425 -10.004 1.00 91.00 89 SER A N 1
ATOM 696 C CA . SER A 1 89 ? 8.556 -1.381 -10.115 1.00 91.00 89 SER A CA 1
ATOM 697 C C . SER A 1 89 ? 8.992 -1.824 -11.512 1.00 91.00 89 SER A C 1
ATOM 699 O O . SER A 1 89 ? 8.421 -2.765 -12.059 1.00 91.00 89 SER A O 1
ATOM 701 N N . TYR A 1 90 ? 9.996 -1.166 -12.090 1.00 91.56 90 TYR A N 1
ATOM 702 C CA . TYR A 1 90 ? 10.464 -1.451 -13.446 1.00 91.56 90 TYR A CA 1
ATOM 703 C C . TYR A 1 90 ? 11.960 -1.184 -13.622 1.00 91.56 90 TYR A C 1
ATOM 705 O O . TYR A 1 90 ? 12.544 -0.334 -12.945 1.00 91.56 90 TYR A O 1
ATOM 713 N N . THR A 1 91 ? 12.536 -1.855 -14.616 1.00 91.81 91 THR A N 1
ATOM 714 C CA . THR A 1 91 ? 13.845 -1.546 -15.195 1.00 91.81 91 THR A CA 1
ATOM 715 C C . THR A 1 91 ? 13.707 -1.588 -16.714 1.00 91.81 91 THR A C 1
ATOM 717 O O . THR A 1 91 ? 13.226 -2.572 -17.268 1.00 91.81 91 THR A O 1
ATOM 720 N N . CYS A 1 92 ? 14.100 -0.508 -17.381 1.00 91.56 92 CYS A N 1
ATOM 721 C CA . CYS A 1 92 ? 14.073 -0.355 -18.830 1.00 91.56 92 CYS A CA 1
ATOM 722 C C . CYS A 1 92 ? 15.492 -0.444 -19.393 1.00 91.56 92 CYS A C 1
ATOM 724 O O . CYS A 1 92 ? 16.440 0.066 -18.789 1.00 91.56 92 CYS A O 1
ATOM 726 N N . TYR A 1 93 ? 15.614 -1.034 -20.580 1.00 92.50 93 TYR A N 1
ATOM 727 C CA . TYR A 1 93 ? 16.880 -1.259 -21.272 1.00 92.50 93 TYR A CA 1
ATOM 728 C C . TYR A 1 93 ? 16.830 -0.665 -22.685 1.00 92.50 93 TYR A C 1
ATOM 730 O O . TYR A 1 93 ? 15.757 -0.551 -23.275 1.00 92.50 93 TYR A O 1
ATOM 738 N N . ASN A 1 94 ? 17.983 -0.274 -23.226 1.00 94.12 94 ASN A N 1
ATOM 739 C CA . ASN A 1 94 ? 18.147 0.028 -24.650 1.00 94.12 94 ASN A CA 1
ATOM 740 C C . ASN A 1 94 ? 18.496 -1.238 -25.453 1.00 94.12 94 ASN A C 1
ATOM 742 O O . ASN A 1 94 ? 18.774 -2.290 -24.878 1.00 94.12 94 ASN A O 1
ATOM 746 N N . ASP A 1 95 ? 18.577 -1.111 -26.778 1.00 93.19 95 ASP A N 1
ATOM 747 C CA . ASP A 1 95 ? 18.861 -2.226 -27.700 1.00 93.19 95 ASP A CA 1
ATOM 748 C C . ASP A 1 95 ? 20.227 -2.902 -27.478 1.00 93.19 95 ASP A C 1
ATOM 750 O O . ASP A 1 95 ? 20.485 -3.984 -27.999 1.00 93.19 95 ASP A O 1
ATOM 754 N N . ARG A 1 96 ? 21.125 -2.274 -26.707 1.00 94.56 96 ARG A N 1
ATOM 755 C CA . ARG A 1 96 ? 22.442 -2.818 -26.337 1.00 94.56 96 ARG A CA 1
ATOM 756 C C . ARG A 1 96 ? 22.458 -3.427 -24.930 1.00 94.56 96 ARG A C 1
ATOM 758 O O . ARG A 1 96 ? 23.530 -3.769 -24.440 1.00 94.56 96 ARG A O 1
ATOM 765 N N . GLY A 1 97 ? 21.308 -3.514 -24.259 1.00 90.19 97 GLY A N 1
ATOM 766 C CA . GLY A 1 97 ? 21.182 -4.017 -22.888 1.00 90.19 97 GLY A CA 1
ATOM 767 C C . GLY A 1 97 ? 21.596 -3.020 -21.798 1.00 90.19 97 GLY A C 1
ATOM 768 O O . GLY A 1 97 ? 21.680 -3.387 -20.630 1.00 90.19 97 GLY A O 1
ATOM 769 N N . GLY A 1 98 ? 21.855 -1.755 -22.139 1.00 93.88 98 GLY A N 1
ATOM 770 C CA . GLY A 1 98 ? 22.152 -0.715 -21.153 1.00 93.88 98 GLY A CA 1
ATOM 771 C C . GLY A 1 98 ? 20.882 -0.207 -20.472 1.00 93.88 98 GLY A C 1
ATOM 772 O O . GLY A 1 98 ? 19.897 0.074 -21.152 1.00 93.88 98 GLY A O 1
ATOM 773 N N . ILE A 1 99 ? 20.907 -0.051 -19.146 1.00 93.62 99 ILE A N 1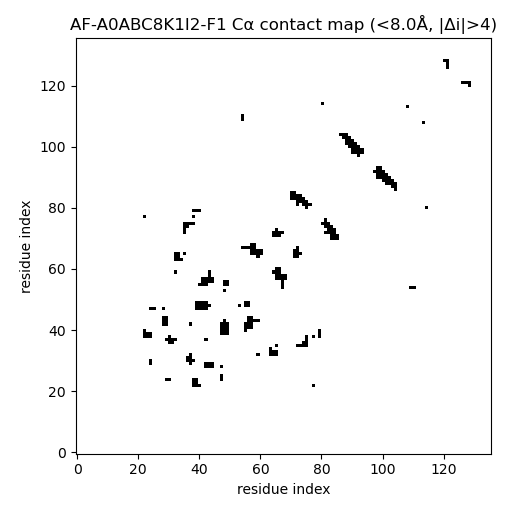
ATOM 774 C CA . ILE A 1 99 ? 19.770 0.475 -18.374 1.00 93.62 99 ILE A CA 1
ATOM 775 C C . ILE A 1 99 ? 19.522 1.941 -18.749 1.00 93.62 99 ILE A C 1
ATOM 777 O O . ILE A 1 99 ? 20.424 2.773 -18.661 1.00 93.62 99 ILE A O 1
ATOM 781 N N . THR A 1 100 ? 18.289 2.265 -19.134 1.00 96.19 100 THR A N 1
ATOM 782 C CA . THR A 1 100 ? 17.854 3.631 -19.483 1.00 96.19 100 THR A CA 1
ATOM 783 C C . THR A 1 100 ? 16.962 4.260 -18.420 1.00 96.19 100 THR A C 1
ATOM 785 O O . THR A 1 100 ? 16.847 5.480 -18.347 1.00 96.19 100 THR A O 1
ATOM 788 N N . GLY A 1 101 ? 16.352 3.442 -17.566 1.00 95.00 101 GLY A N 1
ATOM 789 C CA . GLY A 1 101 ? 15.537 3.908 -16.457 1.00 95.00 101 GLY A CA 1
ATOM 790 C C . GLY A 1 101 ? 15.238 2.771 -15.501 1.00 95.00 101 GLY A C 1
ATOM 791 O O . GLY A 1 101 ? 15.059 1.633 -15.918 1.00 95.00 101 GLY A O 1
ATOM 792 N N . SER A 1 102 ? 15.182 3.068 -14.212 1.00 93.31 102 SER A N 1
ATOM 793 C CA . SER A 1 102 ? 14.748 2.096 -13.216 1.00 93.31 102 SER A CA 1
ATOM 794 C C . SER A 1 102 ? 14.003 2.798 -12.098 1.00 93.31 102 SER A C 1
ATOM 796 O O . SER A 1 102 ? 14.303 3.944 -11.751 1.00 93.31 102 SER A O 1
ATOM 798 N N . LYS A 1 103 ? 13.005 2.114 -11.548 1.00 93.94 103 LYS A N 1
ATOM 799 C CA . LYS A 1 103 ? 12.310 2.545 -10.347 1.00 93.94 103 LYS A CA 1
ATOM 800 C C . LYS A 1 103 ? 11.902 1.328 -9.547 1.00 93.94 103 LYS A C 1
ATOM 802 O O . LYS A 1 103 ? 11.273 0.413 -10.069 1.00 93.94 103 LYS A O 1
ATOM 807 N N . TYR A 1 104 ? 12.253 1.341 -8.272 1.00 89.19 104 TYR A N 1
ATOM 808 C CA . TYR A 1 104 ? 11.973 0.247 -7.362 1.00 89.19 104 TYR A CA 1
ATOM 809 C C . TYR A 1 104 ? 11.240 0.772 -6.134 1.00 89.19 104 TYR A C 1
ATOM 811 O O . TYR A 1 104 ? 11.630 1.794 -5.567 1.00 89.19 104 TYR A O 1
ATOM 819 N N . TYR A 1 105 ? 10.184 0.070 -5.733 1.00 87.06 105 TYR A N 1
ATOM 820 C CA . TYR A 1 105 ? 9.370 0.422 -4.580 1.00 87.06 105 TYR A CA 1
ATOM 821 C C . TYR A 1 105 ? 9.431 -0.671 -3.512 1.00 87.06 105 TYR A C 1
ATOM 823 O O . TYR A 1 105 ? 9.349 -1.860 -3.814 1.00 87.06 105 TYR A O 1
ATOM 831 N N . LYS A 1 106 ? 9.555 -0.248 -2.252 1.00 84.69 106 LYS A N 1
ATOM 832 C CA . LYS A 1 106 ? 9.508 -1.107 -1.063 1.00 84.69 106 LYS A CA 1
ATOM 833 C C . LYS A 1 106 ? 8.349 -0.665 -0.186 1.00 84.69 106 LYS A C 1
ATOM 835 O O . LYS A 1 106 ? 8.171 0.534 0.012 1.00 84.69 106 LYS A O 1
ATOM 840 N N . PHE A 1 107 ? 7.633 -1.624 0.390 1.00 81.31 107 PHE A N 1
ATOM 841 C CA . PHE A 1 107 ? 6.568 -1.364 1.356 1.00 81.31 107 PHE A CA 1
ATOM 842 C C . PHE A 1 107 ? 6.710 -2.318 2.535 1.00 81.31 107 PHE A C 1
ATOM 844 O O . PHE A 1 107 ? 7.082 -3.477 2.356 1.00 81.31 107 PHE A O 1
ATOM 851 N N . LYS A 1 108 ? 6.417 -1.819 3.736 1.00 83.50 108 LYS A N 1
ATOM 852 C CA . LYS A 1 108 ? 6.305 -2.626 4.950 1.00 83.50 108 LYS A CA 1
ATOM 853 C C . LYS A 1 108 ? 4.822 -2.826 5.233 1.00 83.50 108 LYS A C 1
ATOM 855 O O . LYS A 1 108 ? 4.068 -1.859 5.225 1.00 83.50 108 LYS A O 1
ATOM 860 N N . LEU A 1 109 ? 4.415 -4.072 5.458 1.00 85.31 109 LEU A N 1
ATOM 861 C CA . LEU A 1 109 ? 3.015 -4.412 5.717 1.00 85.31 109 LEU A CA 1
ATOM 862 C C . LEU A 1 109 ? 2.618 -4.225 7.188 1.00 85.31 109 LEU A C 1
ATOM 864 O O . LEU A 1 109 ? 1.447 -4.355 7.504 1.00 85.31 109 LEU A O 1
ATOM 868 N N . SER A 1 110 ? 3.549 -3.874 8.081 1.00 87.94 110 SER A N 1
ATOM 869 C CA . SER A 1 110 ? 3.298 -3.715 9.523 1.00 87.94 110 SER A CA 1
ATOM 870 C C . SER A 1 110 ? 2.488 -4.897 10.087 1.00 87.94 110 SER A C 1
ATOM 872 O O . SER A 1 110 ? 2.951 -6.028 9.985 1.00 87.94 110 SER A O 1
ATOM 874 N N . SER A 1 111 ? 1.289 -4.666 10.629 1.00 90.75 111 SER A N 1
ATOM 875 C CA . SER A 1 111 ? 0.407 -5.710 11.179 1.00 90.75 111 SER A CA 1
ATOM 876 C C . SER A 1 111 ? -0.454 -6.437 10.134 1.00 90.75 111 SER A C 1
ATOM 878 O O . SER A 1 111 ? -1.349 -7.199 10.496 1.00 90.75 111 SER A O 1
ATOM 880 N N . PHE A 1 112 ? -0.221 -6.198 8.843 1.00 90.06 112 PHE A N 1
ATOM 881 C CA . PHE A 1 112 ? -0.963 -6.796 7.736 1.00 90.06 112 PHE A CA 1
ATOM 882 C C . PHE A 1 112 ? -0.167 -7.905 7.046 1.00 90.06 112 PHE A C 1
ATOM 884 O O . PHE A 1 112 ? 1.063 -7.939 7.055 1.00 90.06 112 PHE A O 1
ATOM 891 N N . THR A 1 113 ? -0.893 -8.789 6.371 1.00 89.50 113 THR A N 1
ATOM 892 C CA . THR A 1 113 ? -0.349 -9.792 5.452 1.00 89.50 113 THR A CA 1
ATOM 893 C C . THR A 1 113 ? -0.882 -9.549 4.043 1.00 89.50 113 THR A C 1
ATOM 895 O O . THR A 1 113 ? -1.853 -8.817 3.840 1.00 89.50 113 THR A O 1
ATOM 898 N N . LEU A 1 114 ? -0.239 -10.151 3.041 1.00 88.94 114 LEU A N 1
ATOM 899 C CA . LEU A 1 114 ? -0.791 -10.163 1.689 1.00 88.94 114 LEU A CA 1
ATOM 900 C C . LEU A 1 114 ? -1.965 -11.138 1.637 1.00 88.94 114 LEU A C 1
ATOM 902 O O . LEU A 1 114 ? -1.842 -12.276 2.075 1.00 88.94 114 LEU A O 1
ATOM 906 N N . SER A 1 115 ? -3.088 -10.680 1.088 1.00 88.38 115 SER A N 1
ATOM 907 C CA . SER A 1 115 ? -4.238 -11.540 0.807 1.00 88.38 115 SER A CA 1
ATOM 908 C C . SER A 1 115 ? -3.916 -12.529 -0.312 1.00 88.38 115 SER A C 1
ATOM 910 O O . SER A 1 115 ? -3.292 -12.145 -1.308 1.00 88.38 115 SER A O 1
ATOM 912 N N . ASP A 1 116 ? -4.429 -13.753 -0.186 1.00 88.56 116 ASP A N 1
ATOM 913 C CA . ASP A 1 116 ? -4.377 -14.798 -1.217 1.00 88.56 116 ASP A CA 1
ATOM 914 C C . ASP A 1 116 ? -5.149 -14.408 -2.492 1.00 88.56 116 ASP A C 1
ATOM 916 O O . ASP A 1 116 ? -4.976 -15.015 -3.546 1.00 88.56 116 ASP A O 1
ATOM 920 N N . ASN A 1 117 ? -5.974 -13.356 -2.425 1.00 87.25 117 ASN A N 1
ATOM 921 C CA . ASN A 1 117 ? -6.656 -12.776 -3.583 1.00 87.25 117 ASN A CA 1
ATOM 922 C C . ASN A 1 117 ? -5.732 -11.916 -4.464 1.00 87.25 117 ASN A C 1
ATOM 924 O O . ASN A 1 117 ? -6.159 -11.433 -5.517 1.00 87.25 117 ASN A O 1
ATOM 928 N N . ASN A 1 118 ? -4.489 -11.666 -4.043 1.00 86.81 118 ASN A N 1
ATOM 929 C CA . ASN A 1 118 ? -3.533 -10.892 -4.827 1.00 86.81 118 ASN A CA 1
ATOM 930 C C . ASN A 1 118 ? -2.785 -11.767 -5.832 1.00 86.81 118 ASN A C 1
ATOM 932 O O . ASN A 1 118 ? -2.468 -12.925 -5.582 1.00 86.81 118 ASN A O 1
ATOM 936 N N . SER A 1 119 ? -2.430 -11.173 -6.969 1.00 87.12 119 SER A N 1
ATOM 937 C CA . SER A 1 119 ? -1.537 -11.783 -7.953 1.00 87.12 119 SER A CA 1
ATOM 938 C C . SER A 1 119 ? -0.251 -10.977 -8.051 1.00 87.12 119 SER A C 1
ATOM 940 O O . SER A 1 119 ? -0.279 -9.765 -8.260 1.00 87.12 119 SER A O 1
ATOM 942 N N . PHE A 1 120 ? 0.885 -11.655 -7.925 1.00 86.00 120 PHE A N 1
ATOM 943 C CA . PHE A 1 120 ? 2.202 -11.062 -8.120 1.00 86.00 120 PHE A CA 1
ATOM 944 C C . PHE A 1 120 ? 2.699 -11.389 -9.526 1.00 86.00 120 PHE A C 1
ATOM 946 O O . PHE A 1 120 ? 2.869 -12.556 -9.866 1.00 86.00 120 PHE A O 1
ATOM 953 N N . THR A 1 121 ? 2.882 -10.364 -10.360 1.00 88.44 121 THR A N 1
ATOM 954 C CA . THR A 1 121 ? 3.184 -10.537 -11.788 1.00 88.44 121 THR A CA 1
ATOM 955 C C . THR A 1 121 ? 4.479 -9.831 -12.161 1.00 88.44 121 THR A C 1
ATOM 957 O O . THR A 1 121 ? 4.679 -8.665 -11.824 1.00 88.44 121 THR A O 1
ATOM 960 N N . GLY A 1 122 ? 5.334 -10.540 -12.895 1.00 90.50 122 GLY A N 1
ATOM 961 C CA . GLY A 1 122 ? 6.520 -10.009 -13.554 1.00 90.50 122 GLY A CA 1
ATOM 962 C C . GLY A 1 122 ? 6.391 -10.088 -15.065 1.00 90.50 122 GLY A C 1
ATOM 963 O O . GLY A 1 122 ? 5.878 -11.079 -15.579 1.00 90.50 122 GLY A O 1
ATOM 964 N N . VAL A 1 123 ? 6.871 -9.070 -15.777 1.00 90.38 123 VAL A N 1
ATOM 965 C CA . VAL A 1 123 ? 6.876 -9.045 -17.245 1.00 90.38 123 VAL A CA 1
ATOM 966 C C . VAL A 1 123 ? 8.247 -8.582 -17.726 1.00 90.38 123 VAL A C 1
ATOM 968 O O . VAL A 1 123 ? 8.697 -7.506 -17.342 1.00 90.38 123 VAL A O 1
ATOM 971 N N . GLY A 1 124 ? 8.895 -9.383 -18.574 1.00 87.94 124 GLY A N 1
ATOM 972 C CA . GLY A 1 124 ? 10.181 -9.046 -19.185 1.00 87.94 124 GLY A CA 1
ATOM 973 C C . GLY A 1 124 ? 10.939 -10.270 -19.702 1.00 87.94 124 GLY A C 1
ATOM 974 O O . GLY A 1 124 ? 10.586 -11.408 -19.395 1.00 87.94 124 GLY A O 1
ATOM 975 N N . CYS A 1 125 ? 11.985 -10.029 -20.493 1.00 85.00 125 CYS A N 1
ATOM 976 C CA . CYS A 1 125 ? 12.948 -11.058 -20.891 1.00 85.00 125 CYS A CA 1
ATOM 977 C C . CYS A 1 125 ? 14.028 -11.191 -19.813 1.00 85.00 125 CYS A C 1
ATOM 979 O O . CYS A 1 125 ? 14.427 -10.182 -19.234 1.00 85.00 125 CYS A O 1
ATOM 981 N N . ASP A 1 126 ? 14.478 -12.421 -19.543 1.00 79.44 126 ASP A N 1
ATOM 982 C CA . ASP A 1 126 ? 15.496 -12.727 -18.519 1.00 79.44 126 ASP A CA 1
ATOM 983 C C . ASP A 1 126 ? 15.217 -12.046 -17.161 1.00 79.44 126 ASP A C 1
ATOM 985 O O . ASP A 1 126 ? 16.090 -11.505 -16.486 1.00 79.44 126 ASP A O 1
ATOM 989 N N . SER A 1 127 ? 13.934 -11.989 -16.799 1.00 81.19 127 SER A N 1
ATOM 990 C CA . SER A 1 127 ? 13.448 -11.272 -15.626 1.00 81.19 127 SER A CA 1
ATOM 991 C C . SER A 1 127 ? 13.023 -12.263 -14.552 1.00 81.19 127 SER A C 1
ATOM 993 O O . SER A 1 127 ? 12.243 -13.178 -14.808 1.00 81.19 127 SER A O 1
ATOM 995 N N . SER A 1 128 ? 13.511 -12.053 -13.332 1.00 80.69 128 SER A N 1
ATOM 996 C CA . SER A 1 128 ? 13.096 -12.800 -12.146 1.00 80.69 128 SER A CA 1
ATOM 997 C C . SER A 1 128 ? 12.382 -11.863 -11.188 1.00 80.69 128 SER A C 1
ATOM 999 O O . SER A 1 128 ? 12.817 -10.728 -10.979 1.00 80.69 128 SER A O 1
ATOM 1001 N N . VAL A 1 129 ? 11.281 -12.333 -10.607 1.00 79.00 129 VAL A N 1
ATOM 1002 C CA . VAL A 1 129 ? 10.551 -11.578 -9.595 1.00 79.00 129 VAL A CA 1
ATOM 1003 C C . VAL A 1 129 ? 10.406 -12.436 -8.353 1.00 79.00 129 VAL A C 1
ATOM 1005 O O . VAL A 1 129 ? 9.900 -13.553 -8.406 1.00 79.00 129 VAL A O 1
ATOM 1008 N N . VAL A 1 130 ? 10.874 -11.901 -7.230 1.00 79.06 130 VAL A N 1
ATOM 1009 C CA . VAL A 1 130 ? 10.909 -12.601 -5.949 1.00 79.06 130 VAL A CA 1
ATOM 1010 C C . VAL A 1 130 ? 10.068 -11.823 -4.949 1.00 79.06 130 VAL A C 1
ATOM 1012 O O . VAL A 1 130 ? 10.265 -10.622 -4.762 1.00 79.06 130 VAL A O 1
ATOM 1015 N N . LEU A 1 131 ? 9.139 -12.525 -4.304 1.00 76.25 131 LEU A N 1
ATOM 1016 C CA . LEU A 1 131 ? 8.415 -12.037 -3.142 1.00 76.25 131 LEU A CA 1
ATOM 1017 C C . LEU A 1 131 ? 8.994 -12.727 -1.908 1.00 76.25 131 LEU A C 1
ATOM 1019 O O . LEU A 1 131 ? 8.769 -13.916 -1.693 1.00 76.25 131 LEU A O 1
ATOM 1023 N N . THR A 1 132 ? 9.750 -11.979 -1.110 1.00 69.56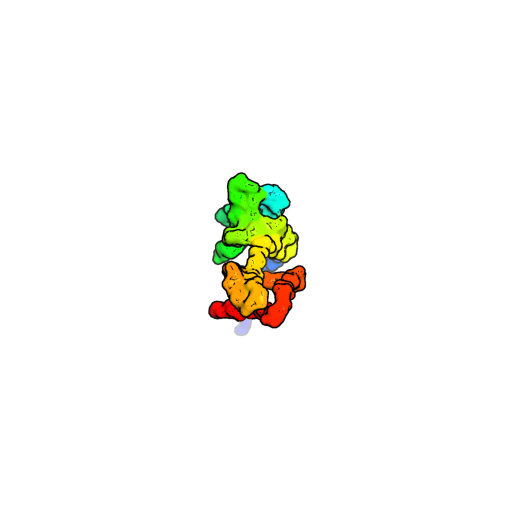 132 THR A N 1
ATOM 1024 C CA . THR A 1 132 ? 10.350 -12.492 0.126 1.00 69.56 132 THR A CA 1
ATOM 1025 C C . THR A 1 132 ? 9.715 -11.794 1.314 1.00 69.56 132 THR A C 1
ATOM 1027 O O . THR A 1 132 ? 9.639 -10.565 1.342 1.00 69.56 132 THR A O 1
ATOM 1030 N N . ASN A 1 133 ? 9.296 -12.566 2.314 1.00 65.56 133 ASN A N 1
ATOM 1031 C CA . ASN A 1 133 ? 8.949 -12.007 3.610 1.00 65.56 133 ASN A CA 1
ATOM 1032 C C . ASN A 1 133 ? 10.249 -11.744 4.380 1.00 65.56 133 ASN A C 1
ATOM 1034 O O . ASN A 1 133 ? 10.972 -12.682 4.718 1.00 65.56 133 ASN A O 1
ATOM 1038 N N . LEU A 1 134 ? 10.580 -10.471 4.588 1.00 63.00 134 LEU A N 1
ATOM 1039 C CA . LEU A 1 134 ? 11.685 -10.082 5.454 1.00 63.00 134 LEU A CA 1
ATOM 1040 C C . LEU A 1 134 ? 11.105 -9.994 6.865 1.00 63.00 134 LEU A C 1
ATOM 1042 O O . LEU A 1 134 ? 10.454 -9.006 7.193 1.00 63.00 134 LEU A O 1
ATOM 1046 N N . GLY A 1 135 ? 11.269 -11.063 7.649 1.00 59.28 135 GLY A N 1
ATOM 1047 C CA . GLY A 1 135 ? 10.958 -11.014 9.076 1.00 59.28 135 GLY A CA 1
ATOM 1048 C C . GLY A 1 135 ? 11.784 -9.920 9.756 1.00 59.28 135 GLY A C 1
ATOM 1049 O O . GLY A 1 135 ? 12.933 -9.701 9.366 1.00 59.28 135 GLY A O 1
ATOM 1050 N N . ASP A 1 136 ? 11.181 -9.231 10.726 1.00 51.25 136 ASP A N 1
ATOM 1051 C CA . ASP A 1 136 ? 11.918 -8.399 11.685 1.00 51.25 136 ASP A CA 1
ATOM 1052 C C . ASP A 1 136 ? 12.594 -9.293 12.744 1.00 51.25 136 ASP A C 1
ATOM 1054 O O . ASP A 1 136 ? 11.966 -10.299 13.160 1.00 51.25 136 ASP A O 1
#

Secondary structure (DSSP, 8-state):
----------------------S---TTS--EETTEEP-TT-BSSTTSS-TT-GGGB-EE-TTS-EEETTEEEEEE-TTS-EEEEPPPPEEEE-TTS-EEEEE------TT----TT------STT----------

Radius of gyration: 24.72 Å; Cα contacts (8 Å, |Δi|>4): 157; chains: 1; bounding box: 44×52×92 Å

Organism: Eruca vesicaria subsp. sativa (NCBI:txid29727)

Mean predicted aligned error: 10.94 Å

Sequence (136 aa):
MMKVQVLFLVAILFPDLKQLVKGQLWPKCSPRCGNVNIEYPFGTSTNCYYPGDSSFNLNCKQDNRLFIGDLEVVSISHSGEIRVLVPISYTCYNDRGGITGSKYYKFKLSSFTLSDNNSFTGVGCDSSVVLTNLGD

Solvent-accessible surface area (backbone atoms only — not comparable to full-atom values): 9308 Å² total; per-residue (Å²): 140,78,88,82,78,80,78,79,78,78,78,80,76,71,75,80,78,78,71,80,72,66,51,68,60,55,94,88,43,72,55,55,34,66,92,28,59,48,42,43,51,34,21,70,50,92,90,29,27,43,84,96,42,73,80,33,47,34,46,68,45,98,86,36,47,31,21,49,86,92,31,43,46,72,44,55,47,97,87,67,52,75,42,64,59,78,83,85,62,51,77,41,64,46,100,84,69,48,78,76,47,72,48,83,78,86,85,82,60,80,93,54,79,86,60,88,89,63,83,90,85,79,88,71,82,99,64,85,79,85,90,77,88,79,79,130

Foldseek 3Di:
DDDPPPPPPPPPPPPPPPPPPQQDFDPPFDQFQAPEGAGPCAGQDPPRHNPPDCQRHWHRDPVSFIDRVNWTWDYADSVGDTDTDDDDWDWDADPVRHTPDTDDDDDDSRVDDDDPPDDDDDDDPPDDDDDDDDDD